Protein AF-A0A499UI11-F1 (afdb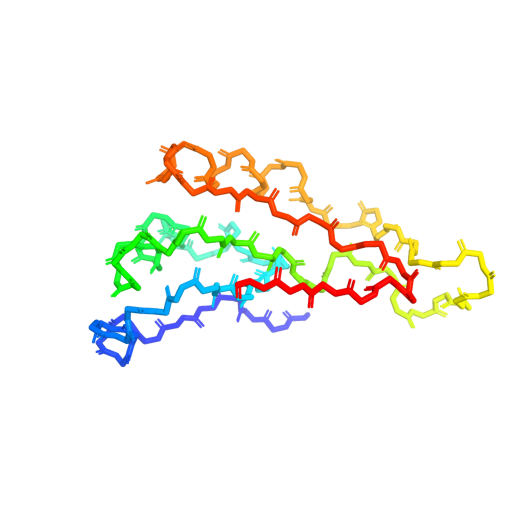_monomer_lite)

Foldseek 3Di:
DDAQDDDLVVLAPCQELEAEGEQPNCVVDPLNQLSNCVRNPNHQEYEYPPQFDPVDDQPVHTHGDPVTPPVVSVVSNCVNRVNHHYDYDTGPDDDDD

pLDDT: mean 93.11, std 8.43, range [48.75, 98.44]

Structure (mmCIF, N/CA/C/O backbone):
data_AF-A0A499UI11-F1
#
_entry.id   AF-A0A499UI11-F1
#
loop_
_atom_site.group_PDB
_atom_site.id
_atom_site.type_symbol
_atom_site.label_atom_id
_atom_site.label_alt_id
_atom_site.label_comp_id
_atom_site.label_asym_id
_atom_site.label_entity_id
_atom_site.label_seq_id
_atom_site.pdbx_PDB_ins_code
_atom_site.Cartn_x
_atom_site.Cartn_y
_atom_site.Cartn_z
_atom_site.occupancy
_atom_site.B_iso_or_equiv
_atom_site.auth_seq_id
_atom_site.auth_comp_id
_atom_site.auth_asym_id
_atom_site.auth_atom_id
_atom_site.pdbx_PDB_model_num
ATOM 1 N N . MET A 1 1 ? -3.732 2.545 -16.784 1.00 48.75 1 MET A N 1
ATOM 2 C CA . MET A 1 1 ? -3.798 1.622 -15.631 1.00 48.75 1 MET A CA 1
ATOM 3 C C . MET A 1 1 ? -5.006 1.976 -14.775 1.00 48.75 1 MET A C 1
ATOM 5 O O . MET A 1 1 ? -5.399 3.138 -14.774 1.00 48.75 1 MET A O 1
ATOM 9 N N . GLY A 1 2 ? -5.644 0.963 -14.176 1.00 52.03 2 GLY A N 1
ATOM 10 C CA . GLY A 1 2 ? -6.922 1.065 -13.461 1.00 52.03 2 GLY A CA 1
ATOM 11 C C . GLY A 1 2 ? -6.866 1.941 -12.209 1.00 52.03 2 GLY A C 1
ATOM 12 O O . GLY A 1 2 ? -5.805 2.134 -11.620 1.00 52.03 2 GLY A O 1
ATOM 13 N N . ALA A 1 3 ? -8.017 2.503 -11.841 1.00 54.34 3 ALA A N 1
ATOM 14 C CA . ALA A 1 3 ? -8.154 3.413 -10.713 1.00 54.34 3 ALA A CA 1
ATOM 15 C C . ALA A 1 3 ? -8.030 2.670 -9.374 1.00 54.34 3 ALA A C 1
ATOM 17 O O . ALA A 1 3 ? -8.689 1.654 -9.164 1.00 54.34 3 ALA A O 1
ATOM 18 N N . SER A 1 4 ? -7.248 3.228 -8.448 1.00 70.06 4 SER A N 1
ATOM 19 C CA . SER A 1 4 ? -7.380 2.929 -7.022 1.00 70.06 4 SER A CA 1
ATOM 20 C C . SER A 1 4 ? -8.623 3.655 -6.508 1.00 70.06 4 SER A C 1
ATOM 22 O O . SER A 1 4 ? -8.544 4.772 -5.996 1.00 70.06 4 SER A O 1
ATOM 24 N N . ASP A 1 5 ? -9.793 3.066 -6.727 1.00 86.81 5 ASP A N 1
ATOM 25 C CA . ASP A 1 5 ? -11.025 3.454 -6.044 1.00 86.81 5 ASP A CA 1
ATOM 26 C C . ASP A 1 5 ? -11.631 2.229 -5.361 1.00 86.81 5 ASP A C 1
ATOM 28 O O . ASP A 1 5 ? -11.304 1.085 -5.686 1.00 86.81 5 ASP A O 1
ATOM 32 N N . PHE A 1 6 ? -12.465 2.465 -4.360 1.00 92.44 6 PHE A N 1
ATOM 33 C CA . PHE A 1 6 ? -13.009 1.417 -3.511 1.00 92.44 6 PHE A CA 1
ATOM 34 C C . PHE A 1 6 ? -14.420 1.770 -3.042 1.00 92.44 6 PHE A C 1
ATOM 36 O O . PHE A 1 6 ? -14.785 2.935 -2.876 1.00 92.44 6 PHE A O 1
ATOM 43 N N . SER A 1 7 ? -15.212 0.739 -2.760 1.00 94.88 7 SER A N 1
ATOM 44 C CA . SER A 1 7 ? -16.492 0.901 -2.077 1.00 94.88 7 SER A CA 1
ATOM 45 C C . SER A 1 7 ? -16.245 1.063 -0.579 1.00 94.88 7 SER A C 1
ATOM 47 O O . SER A 1 7 ? -15.910 0.111 0.126 1.00 94.88 7 SER A O 1
ATOM 49 N N . GLU A 1 8 ? -16.407 2.287 -0.074 1.00 95.88 8 GLU A N 1
ATOM 50 C CA . GLU A 1 8 ? -16.188 2.592 1.347 1.00 95.88 8 GLU A CA 1
ATOM 51 C C . GLU A 1 8 ? -17.131 1.804 2.262 1.00 95.88 8 GLU A C 1
ATOM 53 O O . GLU A 1 8 ? -16.741 1.419 3.362 1.00 95.88 8 GLU A O 1
ATOM 58 N N . ARG A 1 9 ? -18.344 1.500 1.783 1.00 96.94 9 ARG A N 1
ATOM 59 C CA . ARG A 1 9 ? -19.307 0.656 2.498 1.00 96.94 9 ARG A CA 1
ATOM 60 C C . ARG A 1 9 ? -18.813 -0.783 2.637 1.00 96.94 9 ARG A C 1
ATOM 62 O O . ARG A 1 9 ? -18.992 -1.354 3.705 1.00 96.94 9 ARG A O 1
ATOM 69 N N . ASP A 1 10 ? -18.207 -1.341 1.594 1.00 96.94 10 ASP A N 1
ATOM 70 C CA . ASP A 1 10 ? -17.757 -2.738 1.609 1.00 96.94 10 ASP A CA 1
ATOM 71 C C . ASP A 1 10 ? -16.470 -2.902 2.428 1.00 96.94 10 ASP A C 1
ATOM 73 O O . ASP A 1 10 ? -16.255 -3.935 3.056 1.00 96.94 10 ASP A O 1
ATOM 77 N N . ALA A 1 11 ? -15.628 -1.865 2.466 1.00 96.31 11 ALA A N 1
ATOM 78 C CA . ALA A 1 11 ? -14.426 -1.847 3.296 1.00 96.31 11 ALA A CA 1
ATOM 79 C C . ALA A 1 11 ? -14.721 -1.602 4.788 1.00 96.31 11 ALA A C 1
ATOM 81 O O . ALA A 1 11 ? -13.923 -1.983 5.650 1.00 96.31 11 ALA A O 1
ATOM 82 N N . ALA A 1 12 ? -15.839 -0.941 5.103 1.00 97.69 12 ALA A N 1
ATOM 83 C CA . ALA A 1 12 ? -16.174 -0.546 6.462 1.00 97.69 12 ALA A CA 1
ATOM 84 C C . ALA A 1 12 ? -16.310 -1.761 7.391 1.00 97.69 12 ALA A C 1
ATOM 86 O O . ALA A 1 12 ? -17.162 -2.626 7.206 1.00 97.69 12 ALA A O 1
ATOM 87 N N . GLY A 1 13 ? -15.491 -1.790 8.443 1.00 95.00 13 GLY A N 1
ATOM 88 C CA . GLY A 1 13 ? -15.572 -2.811 9.490 1.00 95.00 13 GLY A CA 1
ATOM 89 C C . GLY A 1 13 ? -14.750 -4.075 9.239 1.00 95.00 13 GLY A C 1
ATOM 90 O O . GLY A 1 13 ? -14.684 -4.898 10.148 1.00 95.00 13 GLY A O 1
ATOM 91 N N . LEU A 1 14 ? -14.062 -4.202 8.094 1.00 97.81 14 LEU A N 1
ATOM 92 C CA . LEU A 1 14 ? -13.158 -5.333 7.824 1.00 97.81 14 LEU A CA 1
ATOM 93 C C . LEU A 1 14 ? -12.046 -5.468 8.874 1.00 97.81 14 LEU A C 1
ATOM 95 O O . LEU A 1 14 ? -11.666 -6.583 9.212 1.00 97.81 14 LEU A O 1
ATOM 99 N N . ARG A 1 15 ? -11.552 -4.336 9.399 1.00 97.38 15 ARG A N 1
ATOM 100 C CA . ARG A 1 15 ? -10.619 -4.267 10.540 1.00 97.38 15 ARG A CA 1
ATOM 101 C C . ARG A 1 15 ? -9.401 -5.209 10.423 1.00 97.38 15 ARG A C 1
ATOM 103 O O . ARG A 1 15 ? -9.113 -5.918 11.385 1.00 97.38 15 ARG A O 1
ATOM 110 N N . PRO A 1 16 ? -8.687 -5.250 9.281 1.00 97.94 16 PRO A N 1
ATOM 111 C CA . PRO A 1 16 ? -7.532 -6.125 9.149 1.00 97.94 16 PRO A CA 1
ATOM 112 C C . PRO A 1 16 ? -6.344 -5.616 9.976 1.00 97.94 16 PRO A C 1
ATOM 114 O O . PRO A 1 16 ? -6.145 -4.409 10.120 1.00 97.94 16 PRO A O 1
ATOM 117 N N . ASP A 1 17 ? -5.489 -6.530 10.433 1.00 97.62 17 ASP A N 1
ATOM 118 C CA . ASP A 1 17 ? -4.202 -6.168 11.044 1.00 97.62 17 ASP A CA 1
ATOM 1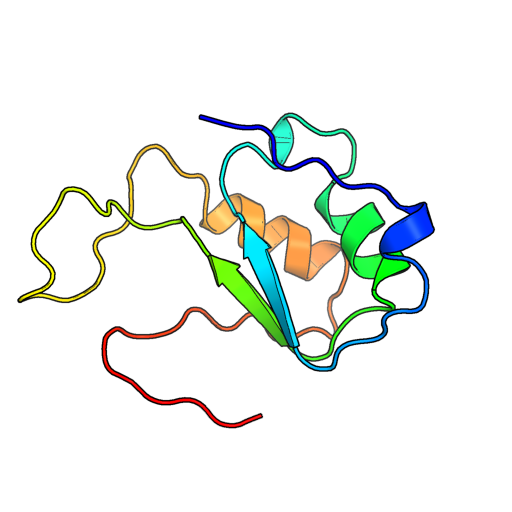19 C C . ASP A 1 17 ? -3.201 -5.646 9.998 1.00 97.62 17 ASP A C 1
ATOM 121 O O . ASP A 1 17 ? -2.378 -4.768 10.279 1.00 97.62 17 ASP A O 1
ATOM 125 N N . VAL A 1 18 ? -3.304 -6.158 8.765 1.00 98.00 18 VAL A N 1
ATOM 126 C CA . VAL A 1 18 ? -2.451 -5.813 7.622 1.00 98.00 18 VAL A CA 1
ATOM 127 C C . VAL A 1 18 ? -3.311 -5.434 6.421 1.00 98.00 18 VAL A C 1
ATOM 129 O O . VAL A 1 18 ? -4.144 -6.220 5.976 1.00 98.00 18 VAL A O 1
ATOM 132 N N . ALA A 1 19 ? -3.075 -4.254 5.850 1.00 97.44 19 ALA A N 1
ATOM 133 C CA . ALA A 1 19 ? -3.708 -3.818 4.609 1.00 97.44 19 ALA A CA 1
ATOM 134 C C . ALA A 1 19 ? -2.671 -3.662 3.492 1.00 97.44 19 ALA A C 1
ATOM 136 O O . ALA A 1 19 ? -1.781 -2.815 3.576 1.00 97.44 19 ALA A O 1
ATOM 137 N N . MET A 1 20 ? -2.807 -4.455 2.429 1.00 96.31 20 MET A N 1
ATOM 138 C CA . MET A 1 20 ? -2.030 -4.292 1.198 1.00 96.31 20 MET A CA 1
ATOM 139 C C . MET A 1 20 ? -2.779 -3.327 0.277 1.00 96.31 20 MET A C 1
ATOM 141 O O . MET A 1 20 ? -3.927 -3.589 -0.080 1.00 96.31 20 MET A O 1
ATOM 145 N N . ILE A 1 21 ? -2.173 -2.192 -0.067 1.00 95.44 21 ILE A N 1
ATOM 146 C CA . ILE A 1 21 ? -2.858 -1.094 -0.762 1.00 95.44 21 ILE A CA 1
ATOM 147 C C . ILE A 1 21 ? -2.112 -0.761 -2.049 1.00 95.44 21 ILE A C 1
ATOM 149 O O . ILE A 1 21 ? -0.917 -0.465 -2.024 1.00 95.44 21 ILE A O 1
ATOM 153 N N . ALA A 1 22 ? -2.829 -0.799 -3.174 1.00 93.75 22 ALA A N 1
ATOM 154 C CA . ALA A 1 22 ? -2.287 -0.403 -4.466 1.00 93.75 22 ALA A CA 1
ATOM 155 C C . ALA A 1 22 ? -1.871 1.075 -4.449 1.00 93.75 22 ALA A C 1
ATOM 157 O O . ALA A 1 22 ? -2.648 1.955 -4.074 1.00 93.75 22 ALA A O 1
ATOM 158 N N . THR A 1 23 ? -0.627 1.324 -4.846 1.00 93.38 23 THR A N 1
ATOM 159 C CA . THR A 1 23 ? -0.001 2.653 -4.900 1.00 93.38 23 THR A CA 1
ATOM 160 C C . THR A 1 23 ? -0.413 3.476 -6.134 1.00 93.38 23 THR A C 1
ATOM 162 O O . THR A 1 23 ? -0.637 4.688 -5.990 1.00 93.38 23 THR A O 1
ATOM 165 N N . PRO A 1 24 ? -0.544 2.881 -7.343 1.00 91.38 24 PRO A N 1
ATOM 166 C CA . PRO A 1 24 ? -0.880 3.623 -8.556 1.00 91.38 24 PRO A CA 1
ATOM 167 C C . PRO A 1 24 ? -2.224 4.346 -8.470 1.00 91.38 24 PRO A C 1
ATOM 169 O O . PRO A 1 24 ? -3.173 3.871 -7.848 1.00 91.38 24 PRO A O 1
ATOM 172 N N . SER A 1 25 ? -2.318 5.504 -9.125 1.00 87.69 25 SER A N 1
ATOM 173 C CA . SER A 1 25 ? -3.563 6.272 -9.297 1.00 87.69 25 SER A CA 1
ATOM 174 C C . SER A 1 25 ? -4.276 6.711 -8.008 1.00 87.69 25 SER A C 1
ATOM 176 O O . SER A 1 25 ? -5.363 7.277 -8.083 1.00 87.69 25 SER A O 1
ATOM 178 N N . THR A 1 26 ? -3.668 6.544 -6.831 1.00 88.69 26 THR A N 1
ATOM 179 C CA . THR A 1 26 ? -4.246 6.995 -5.553 1.00 88.69 26 THR A CA 1
ATOM 180 C C . THR A 1 26 ? -4.510 8.506 -5.469 1.00 88.69 26 THR A C 1
ATOM 182 O O . THR A 1 26 ? -5.481 8.876 -4.806 1.00 88.69 26 THR A O 1
ATOM 185 N N . PRO A 1 27 ? -3.766 9.404 -6.159 1.00 87.81 27 PRO A N 1
ATOM 186 C CA . PRO A 1 27 ? -4.116 10.827 -6.198 1.00 87.81 27 PRO A CA 1
ATOM 187 C C . PRO A 1 27 ? -5.354 11.150 -7.048 1.00 87.81 27 PRO A C 1
ATOM 189 O O . PRO A 1 27 ? -5.916 12.232 -6.897 1.00 87.81 27 PRO A O 1
ATOM 192 N N . ALA A 1 28 ? -5.782 10.247 -7.940 1.00 90.69 28 ALA A N 1
ATOM 193 C CA . ALA A 1 28 ? -6.944 10.471 -8.804 1.00 90.69 28 ALA A CA 1
ATOM 194 C C . ALA A 1 28 ? -8.274 10.355 -8.039 1.00 90.69 28 ALA A C 1
ATOM 196 O O . ALA A 1 28 ? -9.278 10.939 -8.445 1.00 90.69 28 ALA A O 1
ATOM 197 N N . THR A 1 29 ? -8.271 9.640 -6.913 1.00 91.25 29 THR A N 1
ATOM 198 C CA . THR A 1 29 ? -9.445 9.443 -6.063 1.00 91.25 29 THR A CA 1
ATOM 199 C C . THR A 1 29 ? -9.400 10.405 -4.879 1.00 91.25 29 THR A C 1
ATOM 201 O O . THR A 1 29 ? -8.468 10.398 -4.068 1.00 91.25 29 THR A O 1
ATOM 204 N N . HIS A 1 30 ? -10.432 11.242 -4.742 1.00 92.56 30 HIS A N 1
ATOM 205 C CA . HIS A 1 30 ? -10.485 12.253 -3.688 1.00 92.56 30 HIS A CA 1
ATOM 206 C C . HIS A 1 30 ? -10.357 11.624 -2.296 1.00 92.56 30 HIS A C 1
ATOM 208 O O . HIS A 1 30 ? -11.180 10.798 -1.884 1.00 92.56 30 HIS A O 1
ATOM 214 N N . ARG A 1 31 ? -9.331 12.069 -1.556 1.00 93.69 31 ARG A N 1
ATOM 215 C CA . ARG A 1 31 ? -9.045 11.636 -0.180 1.00 93.69 31 ARG A CA 1
ATOM 216 C C . ARG A 1 31 ? -8.961 10.112 -0.032 1.00 93.69 31 ARG A C 1
ATOM 218 O O . ARG A 1 31 ? -9.352 9.584 1.006 1.00 93.69 31 ARG A O 1
ATOM 225 N N . TYR A 1 32 ? -8.425 9.423 -1.039 1.00 94.62 32 TYR A N 1
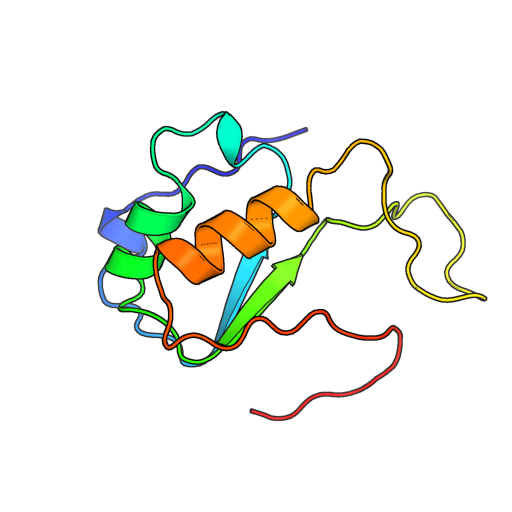ATOM 226 C CA . TYR A 1 32 ? -8.309 7.964 -1.064 1.00 94.62 32 TYR A CA 1
ATOM 227 C C . TYR A 1 32 ? -7.727 7.374 0.230 1.00 94.62 32 TYR A C 1
ATOM 229 O O . TYR A 1 32 ? -8.426 6.667 0.950 1.00 94.62 32 TYR A O 1
ATOM 237 N N . ALA A 1 33 ? -6.481 7.729 0.570 1.00 94.69 33 ALA A N 1
ATOM 238 C CA . ALA A 1 33 ? -5.779 7.185 1.734 1.00 94.69 33 ALA A CA 1
ATOM 239 C C . ALA A 1 33 ? -6.536 7.392 3.064 1.00 94.69 33 ALA A C 1
ATOM 241 O O . ALA A 1 33 ? -6.819 6.399 3.735 1.00 94.69 33 ALA A O 1
ATOM 242 N N . PRO A 1 34 ? -6.933 8.620 3.462 1.00 96.12 34 PRO A N 1
ATOM 243 C CA . PRO A 1 34 ? -7.631 8.805 4.732 1.00 96.12 34 PRO A CA 1
ATOM 244 C C . PRO A 1 34 ? -9.015 8.148 4.774 1.00 96.12 34 PRO A C 1
ATOM 246 O O . PRO A 1 34 ? -9.424 7.697 5.842 1.00 96.12 34 PRO A O 1
ATOM 249 N N . ARG A 1 35 ? -9.740 8.059 3.648 1.00 97.12 35 ARG A N 1
ATOM 250 C CA . ARG A 1 35 ? -11.041 7.371 3.606 1.00 97.12 35 ARG A CA 1
ATOM 251 C C . ARG A 1 35 ? -10.876 5.863 3.756 1.00 97.12 35 ARG A C 1
ATOM 253 O O . ARG A 1 35 ? -11.542 5.259 4.592 1.00 97.12 35 ARG A O 1
ATOM 260 N N . LEU A 1 36 ? -9.954 5.272 2.999 1.00 96.94 36 LEU A N 1
ATOM 261 C CA . LEU A 1 36 ? -9.695 3.836 3.038 1.00 96.94 36 LEU A CA 1
ATOM 262 C C . LEU A 1 36 ? -9.192 3.398 4.416 1.00 96.94 36 LEU A C 1
ATOM 264 O O . LEU A 1 36 ? -9.744 2.473 5.005 1.00 96.94 36 LEU A O 1
ATOM 268 N N . LEU A 1 37 ? -8.197 4.098 4.971 1.00 97.50 37 LEU A N 1
ATOM 269 C CA . LEU A 1 37 ? -7.638 3.769 6.286 1.00 97.50 37 LEU A CA 1
ATOM 270 C C . LEU A 1 37 ? -8.685 3.880 7.394 1.00 97.50 37 LEU A C 1
ATOM 272 O O . LEU A 1 37 ? -8.746 3.009 8.257 1.00 97.50 37 LEU A O 1
ATOM 276 N N . LYS A 1 38 ? -9.550 4.899 7.343 1.00 98.00 38 LYS A N 1
ATOM 277 C CA . LYS A 1 38 ? -10.660 5.033 8.289 1.00 98.00 38 LYS A CA 1
ATOM 278 C C . LYS A 1 38 ? -11.657 3.879 8.161 1.00 98.00 38 LYS A C 1
ATOM 280 O O . LYS A 1 38 ? -12.052 3.319 9.180 1.00 98.00 38 LYS A O 1
ATOM 285 N N . ALA A 1 39 ? -12.055 3.514 6.941 1.00 98.12 39 ALA A N 1
ATOM 286 C CA . ALA A 1 39 ? -12.999 2.418 6.703 1.00 98.12 39 ALA A CA 1
ATOM 287 C C . ALA A 1 39 ? -12.456 1.069 7.206 1.00 98.12 39 ALA A C 1
ATOM 289 O O . ALA A 1 39 ? -13.176 0.304 7.852 1.00 98.12 39 ALA A O 1
ATOM 290 N N . LEU A 1 40 ? -11.159 0.832 6.999 1.00 98.19 40 LEU A N 1
ATOM 291 C CA . LEU A 1 40 ? -10.443 -0.341 7.498 1.00 98.19 40 LEU A CA 1
ATOM 292 C C . LEU A 1 40 ? -10.140 -0.281 9.004 1.00 98.19 40 LEU A C 1
ATOM 294 O O . LEU A 1 40 ? -9.644 -1.255 9.556 1.00 98.19 40 LEU A O 1
ATOM 298 N N . GLY A 1 41 ? -10.445 0.822 9.691 1.00 98.12 41 GLY A N 1
ATOM 299 C CA . GLY A 1 41 ? -10.219 0.955 11.129 1.00 98.12 41 GLY A CA 1
ATOM 300 C C . GLY A 1 41 ? -8.752 1.139 11.522 1.00 98.12 41 GLY A C 1
ATOM 301 O O . GLY A 1 41 ? -8.366 0.674 12.587 1.00 98.12 41 GLY A O 1
ATOM 302 N N . HIS A 1 42 ? -7.965 1.830 10.693 1.00 98.31 42 HIS A N 1
ATOM 303 C CA . HIS A 1 42 ? -6.552 2.148 10.927 1.00 98.31 42 HIS A CA 1
ATOM 304 C C . HIS A 1 42 ? -5.693 0.894 11.178 1.00 98.31 42 HIS A C 1
ATOM 306 O O . HIS A 1 42 ? -5.223 0.686 12.297 1.00 98.31 42 HIS A O 1
ATOM 312 N N . PRO A 1 43 ? -5.483 0.053 10.143 1.00 98.31 43 PRO A N 1
ATOM 313 C CA . PRO A 1 43 ? -4.754 -1.208 10.275 1.00 98.31 43 PRO A CA 1
ATOM 314 C C . PRO A 1 43 ? -3.352 -0.992 10.856 1.00 98.31 43 PRO A C 1
ATOM 316 O O . PRO A 1 43 ? -2.687 0.001 10.546 1.00 98.31 43 PRO A O 1
ATOM 319 N N . ALA A 1 44 ? -2.877 -1.935 11.670 1.00 98.00 44 ALA A N 1
ATOM 320 C CA . ALA A 1 44 ? -1.583 -1.821 12.342 1.00 98.00 44 ALA A CA 1
ATOM 321 C C . ALA A 1 44 ? -0.412 -1.774 11.348 1.00 98.00 44 ALA A C 1
ATOM 323 O O . ALA A 1 44 ? 0.560 -1.048 11.568 1.00 98.00 44 ALA A O 1
ATOM 324 N N . THR A 1 45 ? -0.504 -2.511 10.236 1.00 98.44 45 THR A N 1
ATOM 325 C CA . THR A 1 45 ? 0.479 -2.466 9.147 1.00 98.44 45 THR A CA 1
ATOM 326 C C . THR A 1 45 ? -0.173 -2.142 7.803 1.00 98.44 45 THR A C 1
ATOM 328 O O . THR A 1 45 ? -1.194 -2.715 7.430 1.00 98.44 45 THR A O 1
ATOM 331 N N . VAL A 1 46 ? 0.461 -1.254 7.040 1.00 98.25 46 VAL A N 1
ATOM 332 C CA . VAL A 1 46 ? 0.128 -0.963 5.642 1.00 98.25 46 VAL A CA 1
ATOM 333 C C . VAL A 1 46 ? 1.288 -1.398 4.756 1.00 98.25 46 VAL A C 1
ATOM 335 O O . VAL A 1 46 ? 2.434 -1.024 5.006 1.00 98.25 46 VAL A O 1
ATOM 338 N N . VAL A 1 47 ? 0.985 -2.160 3.711 1.00 97.88 47 VAL A N 1
ATOM 339 C CA . VAL A 1 47 ? 1.948 -2.638 2.716 1.00 97.88 47 VAL A CA 1
ATOM 340 C C . VAL A 1 47 ? 1.615 -1.998 1.365 1.00 97.88 47 VAL A C 1
ATOM 342 O O . VAL A 1 47 ? 0.588 -2.340 0.775 1.00 97.88 47 VAL A O 1
ATOM 345 N N . PRO A 1 48 ? 2.430 -1.059 0.857 1.00 95.88 48 PRO A N 1
ATOM 346 C CA . PRO A 1 48 ? 2.276 -0.559 -0.503 1.00 95.88 48 PRO A CA 1
ATOM 347 C C . PRO A 1 48 ? 2.523 -1.688 -1.511 1.00 95.88 48 PRO A C 1
ATOM 349 O O . PRO A 1 48 ? 3.523 -2.399 -1.408 1.00 95.88 48 PRO A O 1
ATOM 352 N N . VAL A 1 49 ? 1.644 -1.837 -2.501 1.00 94.19 49 VAL A N 1
ATOM 353 C CA . VAL A 1 49 ? 1.819 -2.781 -3.623 1.00 94.19 49 VAL A CA 1
ATOM 354 C C . VAL A 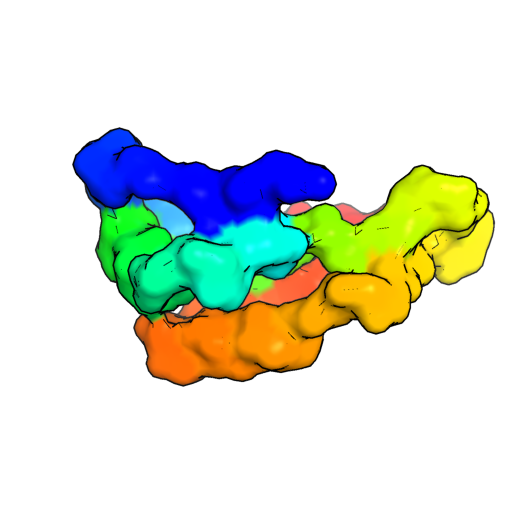1 49 ? 1.731 -2.069 -4.972 1.00 94.19 49 VAL A C 1
ATOM 356 O O . VAL A 1 49 ? 1.286 -0.916 -5.041 1.00 94.19 49 VAL A O 1
ATOM 359 N N . HIS A 1 50 ? 2.161 -2.757 -6.034 1.00 93.62 50 HIS A N 1
ATOM 360 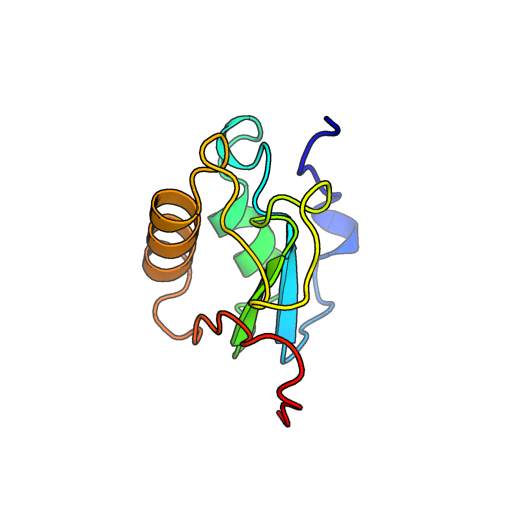C CA . H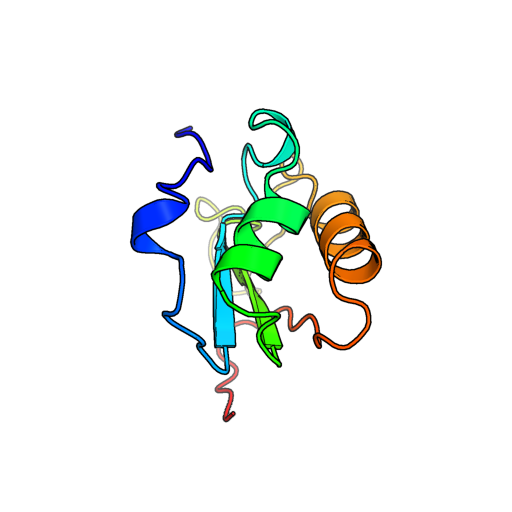IS A 1 50 ? 2.196 -2.254 -7.415 1.00 93.62 50 HIS A CA 1
ATOM 361 C C . HIS A 1 50 ? 2.990 -0.948 -7.571 1.00 93.62 50 HIS A C 1
ATOM 363 O O . HIS A 1 50 ? 2.595 -0.055 -8.315 1.00 93.62 50 HIS A O 1
ATOM 369 N N . TRP A 1 51 ? 4.064 -0.796 -6.801 1.00 94.00 51 TRP A N 1
ATOM 370 C CA . TRP A 1 51 ? 4.973 0.351 -6.890 1.00 94.00 51 TRP A CA 1
ATOM 371 C C . TRP A 1 51 ? 6.194 0.065 -7.773 1.00 94.00 51 TRP A C 1
ATOM 373 O O . TRP A 1 51 ? 6.954 0.977 -8.100 1.00 94.00 51 TRP A O 1
ATOM 383 N N . ASP A 1 52 ? 6.402 -1.202 -8.103 1.00 94.50 52 ASP A N 1
ATOM 384 C CA . ASP A 1 52 ? 7.522 -1.747 -8.844 1.00 94.50 52 ASP A CA 1
ATOM 385 C C . ASP A 1 52 ? 7.227 -1.846 -10.345 1.00 94.50 52 ASP A C 1
ATOM 387 O O . ASP A 1 52 ? 6.080 -1.952 -10.782 1.00 94.50 52 ASP A O 1
ATOM 391 N N . ASN A 1 53 ? 8.293 -1.818 -11.138 1.00 94.56 53 ASN A N 1
ATOM 392 C CA . ASN A 1 53 ? 8.249 -2.092 -12.560 1.00 94.56 53 ASN A CA 1
ATOM 393 C C . ASN A 1 53 ? 8.305 -3.610 -12.771 1.00 94.56 53 ASN A C 1
ATOM 395 O O . ASN A 1 53 ? 9.382 -4.200 -12.857 1.00 94.56 53 ASN A O 1
ATOM 399 N N . PHE A 1 54 ? 7.129 -4.224 -12.873 1.00 89.50 54 PHE A N 1
ATOM 400 C CA . PHE A 1 54 ? 6.969 -5.665 -13.082 1.00 89.50 54 PHE A CA 1
ATOM 401 C C . PHE A 1 54 ? 7.388 -6.148 -14.484 1.00 89.50 54 PHE A C 1
ATOM 403 O O . PHE A 1 54 ? 7.336 -7.348 -14.750 1.00 89.50 54 PHE A O 1
ATOM 410 N N . GLU A 1 55 ? 7.759 -5.244 -15.399 1.00 93.56 55 GLU A N 1
ATOM 411 C CA . GLU A 1 55 ? 8.285 -5.600 -16.724 1.00 93.56 55 GLU A CA 1
ATOM 412 C C . GLU A 1 55 ? 9.794 -5.887 -16.694 1.00 93.56 55 GLU A C 1
ATOM 414 O O . GLU A 1 55 ? 10.331 -6.460 -17.645 1.00 93.56 55 GLU A O 1
ATOM 419 N N . LEU A 1 56 ? 10.484 -5.500 -15.616 1.00 94.81 56 LEU A N 1
ATOM 420 C CA . LEU A 1 56 ? 11.901 -5.791 -15.433 1.00 94.81 56 LEU A CA 1
ATOM 421 C C . LEU A 1 56 ? 12.107 -7.182 -14.809 1.00 94.81 56 LEU A C 1
ATOM 423 O O . LEU A 1 56 ? 11.291 -7.629 -13.998 1.00 94.81 56 LEU A O 1
ATOM 427 N N . PRO A 1 57 ? 13.203 -7.873 -15.166 1.00 94.12 57 PRO A N 1
ATOM 428 C CA . PRO A 1 57 ? 13.642 -9.074 -14.466 1.00 94.12 57 PRO A CA 1
ATOM 429 C C . PRO A 1 57 ? 13.788 -8.860 -12.948 1.00 94.12 57 PRO A C 1
ATOM 431 O O . PRO A 1 57 ? 14.043 -7.752 -12.490 1.00 94.12 57 PRO A O 1
ATOM 434 N N . LEU A 1 58 ? 13.622 -9.934 -12.170 1.00 92.56 58 LEU A N 1
ATOM 435 C CA . LEU A 1 58 ? 13.650 -9.905 -10.698 1.00 92.56 58 LEU A CA 1
ATOM 436 C C . LEU A 1 58 ? 14.949 -10.479 -10.103 1.00 92.56 58 LEU A C 1
ATOM 438 O O . LEU A 1 58 ? 15.018 -10.732 -8.900 1.00 92.56 58 LEU A O 1
ATOM 442 N N . ASP A 1 59 ? 15.967 -10.742 -10.922 1.00 91.56 59 ASP A N 1
ATOM 443 C CA . ASP A 1 59 ? 17.262 -11.286 -10.493 1.00 91.56 59 ASP A CA 1
ATOM 444 C C . ASP A 1 59 ? 18.020 -10.350 -9.540 1.00 91.56 59 ASP A C 1
ATOM 446 O O . ASP A 1 59 ? 18.708 -10.834 -8.642 1.00 91.56 59 ASP A O 1
ATOM 450 N N . GLU A 1 60 ? 17.811 -9.036 -9.653 1.00 88.56 60 GLU A N 1
ATOM 451 C CA . GLU A 1 60 ? 18.322 -8.022 -8.717 1.00 88.56 60 GLU A CA 1
ATOM 452 C C . GLU A 1 60 ? 17.260 -7.544 -7.703 1.00 88.56 60 GLU A C 1
ATOM 454 O O . GLU A 1 60 ? 17.494 -6.617 -6.924 1.00 88.56 60 GLU A O 1
ATOM 459 N N . GLY A 1 61 ? 16.094 -8.197 -7.669 1.00 91.50 61 GLY A N 1
ATOM 460 C CA . GLY A 1 61 ? 14.957 -7.834 -6.826 1.00 91.50 61 GLY A CA 1
ATOM 461 C C . GLY A 1 61 ? 13.925 -6.937 -7.513 1.00 91.50 61 GLY A C 1
ATOM 462 O O . GLY A 1 61 ? 13.890 -6.802 -8.730 1.00 91.50 61 GLY A O 1
ATOM 463 N N . ALA A 1 62 ? 13.023 -6.355 -6.718 1.00 92.81 62 ALA A N 1
ATOM 464 C CA . ALA A 1 62 ? 11.973 -5.481 -7.233 1.00 92.81 62 ALA A CA 1
ATOM 465 C C . ALA A 1 62 ? 12.534 -4.087 -7.554 1.00 92.81 62 ALA A C 1
ATOM 467 O O . ALA A 1 62 ? 13.045 -3.386 -6.675 1.00 92.81 62 ALA A O 1
ATOM 468 N N . HIS A 1 63 ? 12.398 -3.663 -8.808 1.00 94.12 63 HIS A N 1
ATOM 469 C CA . HIS A 1 63 ? 12.824 -2.344 -9.267 1.00 94.12 63 HIS A CA 1
ATOM 470 C C . HIS A 1 63 ? 11.681 -1.343 -9.131 1.00 94.12 63 HIS A C 1
ATOM 472 O O . HIS A 1 63 ? 10.575 -1.603 -9.589 1.00 94.12 63 HIS A O 1
ATOM 478 N N . ARG A 1 64 ? 11.929 -0.167 -8.548 1.00 93.75 64 ARG A N 1
ATOM 479 C CA . ARG A 1 64 ? 10.905 0.885 -8.448 1.00 93.75 64 ARG A CA 1
ATOM 480 C C . ARG A 1 64 ? 10.487 1.377 -9.836 1.00 93.75 64 ARG A C 1
ATOM 482 O O . ARG A 1 64 ? 11.346 1.731 -10.642 1.00 93.75 64 ARG A O 1
ATOM 489 N N . ASP A 1 65 ? 9.181 1.481 -10.074 1.00 94.56 65 ASP A N 1
ATOM 490 C CA . ASP A 1 65 ? 8.655 2.144 -11.267 1.00 94.56 65 ASP A CA 1
ATOM 491 C C . ASP A 1 65 ? 8.816 3.673 -11.117 1.00 94.56 65 ASP A C 1
ATOM 493 O O . ASP A 1 65 ? 8.291 4.259 -10.160 1.00 94.56 65 ASP A O 1
ATOM 497 N N . PRO A 1 66 ? 9.539 4.354 -12.030 1.00 94.25 66 PRO A N 1
ATOM 498 C CA . PRO A 1 66 ? 9.762 5.798 -11.947 1.00 94.25 66 PRO A CA 1
ATOM 499 C C . PRO A 1 66 ? 8.485 6.627 -12.147 1.00 94.25 66 PRO A C 1
ATOM 501 O O . PRO A 1 66 ? 8.467 7.811 -11.814 1.00 94.25 66 PRO A O 1
ATOM 504 N N . THR A 1 67 ? 7.421 6.035 -12.687 1.00 92.62 67 THR A N 1
ATOM 505 C CA . THR A 1 67 ? 6.123 6.689 -12.891 1.00 92.62 67 THR A CA 1
ATOM 506 C C . THR A 1 67 ? 5.233 6.651 -11.647 1.00 92.62 67 THR A C 1
ATOM 508 O O . THR A 1 67 ? 4.220 7.354 -11.596 1.00 92.62 67 THR A O 1
ATOM 511 N N . ILE A 1 68 ? 5.610 5.878 -10.620 1.00 92.81 68 ILE A N 1
ATOM 512 C CA . ILE A 1 68 ? 4.827 5.711 -9.396 1.00 92.81 68 ILE A CA 1
ATOM 513 C C . ILE A 1 68 ? 5.366 6.585 -8.250 1.00 92.81 68 ILE A C 1
ATOM 515 O O . ILE A 1 68 ? 6.504 6.457 -7.788 1.00 92.81 68 ILE A O 1
ATOM 519 N N . ASP A 1 69 ? 4.489 7.448 -7.725 1.00 93.69 69 ASP A N 1
ATOM 520 C CA . ASP A 1 69 ? 4.725 8.287 -6.539 1.00 93.69 69 ASP A CA 1
ATOM 521 C C . ASP A 1 69 ? 4.623 7.472 -5.233 1.00 93.69 69 ASP A C 1
ATOM 523 O O . ASP A 1 69 ? 3.702 7.641 -4.428 1.00 93.69 69 ASP A O 1
ATOM 527 N N . LEU A 1 70 ? 5.568 6.548 -5.026 1.00 95.25 70 LEU A N 1
ATOM 528 C CA . LEU A 1 70 ? 5.633 5.734 -3.810 1.00 95.25 70 LEU A CA 1
ATOM 529 C C . LEU A 1 70 ? 5.852 6.593 -2.557 1.00 95.25 70 LEU A C 1
ATOM 531 O O . LEU A 1 70 ? 5.166 6.407 -1.554 1.00 95.25 70 LEU A O 1
ATOM 535 N N . ASP A 1 71 ? 6.768 7.559 -2.611 1.00 96.31 71 ASP A N 1
ATOM 536 C CA . ASP A 1 71 ? 7.103 8.389 -1.448 1.00 96.31 71 ASP A CA 1
ATOM 537 C C . ASP A 1 71 ? 5.923 9.265 -1.019 1.00 96.31 71 ASP A C 1
ATOM 539 O O . ASP A 1 71 ? 5.596 9.332 0.170 1.00 96.31 71 ASP A O 1
ATOM 543 N N . GLY A 1 72 ? 5.224 9.886 -1.973 1.00 95.38 72 GLY A N 1
ATOM 544 C CA . GLY A 1 72 ? 4.022 10.656 -1.683 1.00 95.38 72 GLY A CA 1
ATOM 545 C C . GLY A 1 72 ? 2.881 9.778 -1.174 1.00 95.38 72 GLY A C 1
ATOM 546 O O . GLY A 1 72 ? 2.129 10.202 -0.295 1.00 95.38 72 GLY A O 1
ATOM 547 N N . PHE A 1 73 ? 2.743 8.540 -1.659 1.00 95.56 73 PHE A N 1
ATOM 548 C CA . PHE A 1 73 ? 1.797 7.583 -1.079 1.00 95.56 73 PHE A CA 1
ATOM 549 C C . PHE A 1 73 ? 2.135 7.279 0.388 1.00 95.56 73 PHE A C 1
ATOM 551 O O . PHE A 1 73 ? 1.273 7.439 1.254 1.00 95.56 73 PHE A O 1
ATOM 558 N N . ILE A 1 74 ? 3.390 6.936 0.693 1.00 97.25 74 ILE A N 1
ATOM 559 C CA . ILE A 1 74 ? 3.857 6.663 2.063 1.00 97.25 74 ILE A CA 1
ATOM 560 C C . ILE A 1 74 ? 3.618 7.874 2.976 1.00 97.25 74 ILE A C 1
ATOM 562 O O . ILE A 1 74 ? 3.148 7.706 4.105 1.00 97.25 74 ILE A O 1
ATOM 566 N N . ALA A 1 75 ? 3.890 9.090 2.499 1.00 97.31 75 ALA A N 1
ATOM 567 C CA . ALA A 1 75 ? 3.645 10.319 3.251 1.00 97.31 75 ALA A CA 1
ATOM 568 C C . ALA A 1 75 ? 2.160 10.483 3.617 1.00 97.31 75 ALA A C 1
ATOM 570 O O . ALA A 1 75 ? 1.840 10.720 4.782 1.00 97.31 75 ALA A O 1
ATOM 571 N N . ARG A 1 76 ? 1.248 10.264 2.661 1.00 96.25 76 ARG A N 1
ATOM 572 C CA . ARG A 1 76 ? -0.208 10.338 2.889 1.00 96.25 76 ARG A CA 1
ATOM 573 C C . ARG A 1 76 ? -0.697 9.276 3.879 1.00 96.25 76 ARG A C 1
ATOM 575 O O . ARG A 1 76 ? -1.584 9.563 4.679 1.00 96.25 76 ARG A O 1
ATOM 582 N N . ILE A 1 77 ? -0.127 8.065 3.856 1.00 97.56 77 ILE A N 1
ATOM 583 C CA . ILE A 1 77 ? -0.444 7.021 4.848 1.00 97.56 77 ILE A CA 1
ATOM 584 C C . ILE A 1 77 ? -0.006 7.456 6.250 1.00 97.56 77 ILE A C 1
ATOM 586 O O . ILE A 1 77 ? -0.798 7.360 7.185 1.00 97.56 77 ILE A O 1
ATOM 590 N N . ARG A 1 78 ? 1.221 7.971 6.396 1.00 97.88 78 ARG A N 1
ATOM 591 C CA . ARG A 1 78 ? 1.752 8.443 7.687 1.00 97.88 78 ARG A CA 1
ATOM 592 C C . ARG A 1 78 ? 0.960 9.618 8.253 1.00 97.88 78 ARG A C 1
ATOM 594 O O . ARG A 1 78 ? 0.765 9.680 9.460 1.00 97.88 78 ARG A O 1
ATOM 601 N N . GLU A 1 79 ? 0.492 10.523 7.399 1.00 97.81 79 GLU A N 1
ATOM 602 C CA . GLU A 1 79 ? -0.376 11.633 7.804 1.00 97.81 79 GLU A CA 1
ATOM 603 C C . GLU A 1 79 ? -1.750 11.132 8.278 1.00 97.81 79 GLU A C 1
ATOM 605 O O . GLU A 1 79 ? -2.237 11.535 9.332 1.00 97.81 79 GLU A O 1
ATOM 610 N N . ALA A 1 80 ? -2.376 10.229 7.519 1.00 97.50 80 ALA A N 1
ATOM 611 C CA . ALA A 1 80 ? -3.732 9.756 7.791 1.00 97.50 80 ALA A CA 1
ATOM 612 C C . ALA A 1 80 ? -3.825 8.708 8.914 1.00 97.50 80 ALA A C 1
ATOM 614 O O . ALA A 1 80 ? -4.881 8.568 9.535 1.00 97.50 80 ALA A O 1
ATOM 615 N N . SER A 1 81 ? -2.758 7.946 9.157 1.00 97.88 81 SER A N 1
ATOM 616 C CA . SER A 1 81 ? -2.691 6.931 10.208 1.00 97.88 81 SER A CA 1
ATOM 617 C C . SER A 1 81 ? -1.287 6.870 10.824 1.00 97.88 81 SER A C 1
ATOM 619 O O . SER A 1 81 ? -0.536 5.931 10.557 1.00 97.88 81 SER A O 1
ATOM 621 N N . PRO A 1 82 ? -0.915 7.847 11.676 1.00 97.50 82 PRO A N 1
ATOM 622 C CA . PRO A 1 82 ? 0.421 7.919 12.278 1.00 97.50 82 PRO A CA 1
ATOM 623 C C . PRO A 1 82 ? 0.808 6.693 13.119 1.00 97.50 82 PRO A C 1
ATOM 625 O O . PRO A 1 82 ? 1.990 6.443 13.332 1.00 97.50 82 PRO A O 1
ATOM 628 N N . GLY A 1 83 ? -0.182 5.936 13.608 1.00 97.44 83 GLY A N 1
ATOM 629 C CA . GLY A 1 83 ? 0.028 4.692 14.355 1.00 97.44 83 GLY A CA 1
ATOM 630 C C . GLY A 1 83 ? 0.255 3.455 13.479 1.00 97.44 83 GLY A C 1
ATOM 631 O O . GLY A 1 83 ? 0.676 2.424 13.997 1.00 97.44 83 GLY A O 1
ATOM 632 N N . SER A 1 84 ? -0.008 3.534 12.171 1.00 98.00 84 SER A N 1
ATOM 633 C CA . SER A 1 84 ? 0.229 2.423 11.249 1.00 98.00 84 SER A CA 1
ATOM 634 C C . SER A 1 84 ? 1.704 2.345 10.870 1.00 98.00 84 SER A C 1
ATOM 636 O O . SER A 1 84 ? 2.312 3.321 10.423 1.00 98.00 84 SER A O 1
ATOM 638 N N . ARG A 1 85 ? 2.280 1.147 10.952 1.00 97.88 85 ARG A N 1
ATOM 639 C CA . ARG A 1 85 ? 3.592 0.862 10.372 1.00 97.88 85 ARG A CA 1
ATOM 640 C C . ARG A 1 85 ? 3.453 0.720 8.860 1.00 97.88 85 ARG A C 1
ATOM 642 O O . ARG A 1 85 ? 2.687 -0.114 8.389 1.00 97.88 85 ARG A O 1
ATOM 649 N N . VAL A 1 86 ? 4.234 1.476 8.096 1.00 97.94 86 VAL A N 1
ATOM 650 C CA . VAL A 1 86 ? 4.364 1.249 6.650 1.00 97.94 86 VAL A CA 1
ATOM 651 C C . VAL A 1 86 ? 5.507 0.269 6.411 1.00 97.94 86 VAL A C 1
ATOM 653 O O . VAL A 1 86 ? 6.644 0.561 6.780 1.00 97.94 86 VAL A O 1
ATOM 656 N N . LEU A 1 87 ? 5.205 -0.887 5.824 1.00 97.25 87 LEU A N 1
ATOM 657 C CA . LEU A 1 87 ? 6.176 -1.926 5.494 1.00 97.25 87 LEU A CA 1
ATOM 658 C C . LEU A 1 87 ? 6.320 -2.021 3.974 1.00 97.25 87 LEU A C 1
ATOM 660 O O . LEU A 1 87 ? 5.379 -2.429 3.300 1.00 97.25 87 LEU A O 1
ATOM 664 N N . LEU A 1 88 ? 7.498 -1.671 3.455 1.00 95.12 88 LEU A N 1
ATOM 665 C CA . LEU A 1 88 ? 7.873 -1.936 2.068 1.00 95.12 88 LEU A CA 1
ATOM 666 C C . LEU A 1 88 ? 8.598 -3.294 2.022 1.00 95.12 88 LEU A C 1
ATOM 668 O O . LEU A 1 88 ? 9.678 -3.390 2.606 1.00 95.12 88 LEU A O 1
ATOM 672 N N . PRO A 1 89 ? 8.011 -4.348 1.427 1.00 91.56 89 PRO A N 1
ATOM 673 C CA . PRO A 1 89 ? 8.616 -5.674 1.437 1.00 91.56 89 PRO A CA 1
ATOM 674 C C . PRO A 1 89 ? 9.876 -5.730 0.572 1.00 91.56 89 PRO A C 1
ATOM 676 O O . PRO A 1 89 ? 9.898 -5.202 -0.539 1.00 91.56 89 PRO A O 1
ATOM 679 N N . GLU A 1 90 ? 10.895 -6.424 1.063 1.00 90.75 90 GLU A N 1
ATOM 680 C CA . GLU A 1 90 ? 12.066 -6.815 0.286 1.00 90.75 90 GLU A CA 1
ATOM 681 C C . GLU A 1 90 ? 11.747 -8.059 -0.550 1.00 90.75 90 GLU A C 1
ATOM 683 O O . GLU A 1 90 ? 11.018 -8.960 -0.118 1.00 90.75 90 GLU A O 1
ATOM 688 N N . TYR A 1 91 ? 12.294 -8.108 -1.763 1.00 90.38 91 TYR A N 1
ATOM 689 C CA . TYR A 1 91 ? 12.086 -9.234 -2.665 1.00 90.38 91 TYR A CA 1
ATOM 690 C C . TYR A 1 91 ? 12.617 -10.540 -2.057 1.00 90.38 91 TYR A C 1
ATOM 692 O O . TYR A 1 91 ? 13.691 -10.568 -1.463 1.00 90.38 91 TYR A O 1
ATOM 700 N N . ALA A 1 92 ? 11.847 -11.622 -2.211 1.00 91.06 92 ALA A N 1
ATOM 701 C CA . ALA A 1 92 ? 12.126 -12.950 -1.656 1.00 91.06 92 ALA A CA 1
ATOM 702 C C . ALA A 1 92 ? 12.271 -13.028 -0.115 1.00 91.06 92 ALA A C 1
ATOM 704 O O . ALA A 1 92 ? 12.620 -14.089 0.409 1.00 91.06 92 ALA A O 1
ATOM 705 N N . THR A 1 93 ? 11.928 -11.968 0.625 1.00 93.44 93 THR A N 1
ATOM 706 C CA . THR A 1 93 ? 11.942 -11.966 2.095 1.00 93.44 93 THR A CA 1
ATOM 707 C C . THR A 1 93 ? 10.562 -12.335 2.657 1.00 93.44 93 THR A C 1
ATOM 709 O O . THR A 1 93 ? 9.575 -11.649 2.379 1.00 93.44 93 THR A O 1
ATOM 712 N N . PRO A 1 94 ? 10.437 -13.401 3.472 1.00 92.81 94 PRO A N 1
ATOM 713 C CA . PRO A 1 94 ? 9.180 -13.739 4.131 1.00 92.81 94 PRO A CA 1
ATOM 714 C C . PRO A 1 94 ? 8.929 -12.840 5.350 1.00 92.81 94 PRO A C 1
ATOM 716 O O . PRO A 1 94 ? 9.819 -12.614 6.169 1.00 92.81 94 PRO A O 1
ATOM 719 N N . TYR A 1 95 ? 7.682 -12.402 5.524 1.00 90.50 95 TYR A N 1
ATOM 720 C CA . TYR A 1 95 ? 7.251 -11.590 6.666 1.00 90.50 95 TYR A CA 1
ATOM 721 C C . TYR A 1 95 ? 6.233 -12.337 7.530 1.00 90.50 95 TYR A C 1
ATOM 723 O O . TYR A 1 95 ? 5.470 -13.173 7.046 1.00 90.50 95 TYR A O 1
ATOM 731 N N . ARG A 1 96 ? 6.223 -12.021 8.827 1.00 88.06 96 ARG A N 1
ATOM 732 C CA . ARG A 1 96 ? 5.222 -12.472 9.802 1.00 88.06 96 ARG A CA 1
ATOM 733 C C . ARG A 1 96 ? 4.641 -11.249 10.505 1.00 88.06 96 ARG A C 1
ATOM 735 O O . ARG A 1 96 ? 5.365 -10.273 10.722 1.00 88.06 96 ARG A O 1
ATOM 742 N N . PHE A 1 97 ? 3.355 -11.318 10.821 1.00 82.69 97 PHE A N 1
ATOM 743 C CA . PHE A 1 97 ? 2.572 -10.250 11.435 1.00 82.69 97 PHE A CA 1
ATOM 744 C C . PHE A 1 97 ? 1.892 -10.778 12.688 1.00 82.69 97 PHE A C 1
ATOM 746 O O . PHE A 1 97 ? 1.508 -11.971 12.666 1.00 82.69 97 PHE A O 1
#

Secondary structure (DSSP, 8-state):
-------HHHHTT---SEEEEE-TTGGGSTTHHHHHHHHTT--SEEEEES-B-TTS-STT-PPBPTTS-HHHHHHHHHHH-TTSEE--PPTT-----

Sequence (97 aa):
MGASDFSERDAAGLRPDVAMIATPSTPATHRYAPRLLKALGHPATVVPVHWDNFELPLDEGAHRDPTIDLDGFIARIREASPGSRVLLPEYATPYRF

Organism: NCBI:txid68175

Radius of gyration: 13.61 Å; chains: 1; bounding box: 38×26×31 Å